Protein AF-A0A7C4FK66-F1 (afdb_monomer)

Mean predicted aligned error: 9.39 Å

Secondary structure (DSSP, 8-state):
-HHHHHHH--S-----S-SSSHHHHHHHHHH--TT--EEEEES-HHHHHHHHHHHHHHHT--HHHHEEEEE-TT--HHHHHHHHHHHHHHHHHHHHH---S-----PPP-

Radius of gyration: 15.95 Å; Cα contacts (8 Å, |Δi|>4): 99; chains: 1; bounding box: 44×41×32 Å

Nearest PDB structures (foldseek):
  2iik-assembly1_B  TM=4.012E-01  e=3.181E+00  Homo sapiens
  6g63-assembly1_A  TM=4.138E-01  e=3.181E+00  Escherichia coli K-12
  2iik-assembly1_A  TM=4.012E-01  e=4.141E+00  Homo sapiens
  7ki0-assembly1_A  TM=3.359E-01  e=2.787E+00  Homo sapiens

Solvent-accessible surface area (backbone atoms only — not comparable to full-atom values): 6924 Å² total; per-residue (Å²): 114,69,65,54,42,73,74,64,76,43,95,77,88,86,89,70,96,55,64,87,45,74,69,22,44,53,52,41,58,76,67,64,56,76,94,52,78,45,79,44,77,42,59,56,47,71,56,50,50,67,66,44,40,61,42,25,54,76,74,70,33,58,50,86,84,25,49,48,66,35,70,42,70,94,54,54,74,67,60,41,48,51,55,52,50,52,53,53,50,50,53,52,46,60,60,65,75,49,92,72,78,72,84,75,80,78,76,75,82,132

Foldseek 3Di:
DVCCCPPLVDPDDDDDPDLQDPVVLVVLLVPDDAPAADEDADADPVSVCVRCVVSCVVNVHDPVVRYDYDHPPPHDPVVSVVVVSVVSVVVVCVVVVDPDPDDPPPDDDD

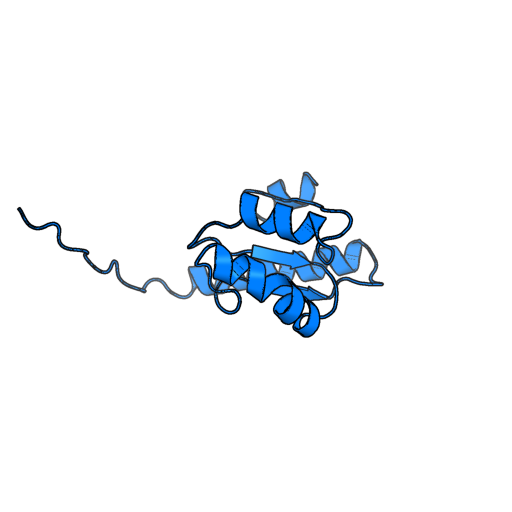pLDDT: mean 77.78, std 17.33, range [32.78, 91.56]

Structure (mmCIF, N/CA/C/O backbone):
data_AF-A0A7C4FK66-F1
#
_entry.id   AF-A0A7C4FK66-F1
#
loop_
_atom_site.group_PDB
_atom_site.id
_atom_site.type_symbol
_atom_site.label_atom_id
_atom_site.label_alt_id
_atom_site.label_comp_id
_atom_site.label_asym_id
_atom_site.label_entity_id
_atom_site.label_seq_id
_atom_site.pdbx_PDB_ins_code
_atom_site.Cartn_x
_atom_site.Cartn_y
_atom_site.Cartn_z
_atom_site.occupancy
_atom_site.B_iso_or_equiv
_atom_site.auth_seq_id
_atom_site.auth_comp_id
_atom_site.auth_asym_id
_atom_site.auth_atom_id
_atom_site.pdbx_PDB_model_num
ATOM 1 N N . MET A 1 1 ? 10.151 0.586 13.403 1.00 56.16 1 MET A N 1
ATOM 2 C CA . MET A 1 1 ? 9.021 -0.354 13.200 1.00 56.16 1 MET A CA 1
ATOM 3 C C . MET A 1 1 ? 8.076 -0.457 14.398 1.00 56.16 1 MET A C 1
ATOM 5 O O . MET A 1 1 ? 6.881 -0.286 14.200 1.00 56.16 1 MET A O 1
ATOM 9 N N . ASN A 1 2 ? 8.567 -0.706 15.624 1.00 54.28 2 ASN A N 1
ATOM 10 C CA . ASN A 1 2 ? 7.703 -0.916 16.806 1.00 54.28 2 ASN A CA 1
ATOM 11 C C . ASN A 1 2 ? 6.778 0.266 17.135 1.00 54.28 2 ASN A C 1
ATOM 13 O O . ASN A 1 2 ? 5.656 0.053 17.578 1.00 54.28 2 ASN A O 1
ATOM 17 N N . TYR A 1 3 ? 7.221 1.489 16.835 1.00 60.41 3 TYR A N 1
ATOM 18 C CA . TYR A 1 3 ? 6.426 2.711 16.962 1.00 60.41 3 TYR A CA 1
ATOM 19 C C . TYR A 1 3 ? 5.075 2.624 16.228 1.00 60.41 3 TYR A C 1
ATOM 21 O O . TYR A 1 3 ? 4.027 2.917 16.792 1.00 60.41 3 TYR A O 1
ATOM 29 N N . VAL A 1 4 ? 5.082 2.137 14.981 1.00 59.81 4 VAL A N 1
ATOM 30 C CA . VAL A 1 4 ? 3.877 2.098 14.140 1.00 59.81 4 VAL A CA 1
ATOM 31 C C . VAL A 1 4 ? 2.867 1.080 14.685 1.00 59.81 4 VAL A C 1
ATOM 33 O O . VAL A 1 4 ? 1.681 1.371 14.760 1.00 59.81 4 VAL A O 1
ATOM 36 N N . ARG A 1 5 ? 3.324 -0.091 15.147 1.00 57.06 5 ARG A N 1
ATOM 37 C CA . ARG A 1 5 ? 2.436 -1.119 15.722 1.00 57.06 5 ARG A CA 1
ATOM 38 C C . ARG A 1 5 ? 1.830 -0.683 17.058 1.00 57.06 5 ARG A C 1
ATOM 40 O O . ARG A 1 5 ? 0.621 -0.802 17.234 1.00 57.06 5 ARG A O 1
ATOM 47 N N . ASN A 1 6 ? 2.649 -0.145 17.962 1.00 58.22 6 ASN A N 1
ATOM 48 C CA . ASN A 1 6 ? 2.209 0.187 19.318 1.00 58.22 6 ASN A CA 1
ATOM 49 C C . ASN A 1 6 ? 1.291 1.414 19.365 1.00 58.22 6 ASN A C 1
ATOM 51 O O . ASN A 1 6 ? 0.340 1.423 20.139 1.00 58.22 6 ASN A O 1
ATOM 55 N N . GLU A 1 7 ? 1.536 2.429 18.534 1.00 60.59 7 GLU A N 1
ATOM 56 C CA . GLU A 1 7 ? 0.797 3.696 18.628 1.00 60.59 7 GLU A CA 1
ATOM 57 C C . GLU A 1 7 ? -0.354 3.801 17.625 1.00 60.59 7 GLU A C 1
ATOM 59 O O . GLU A 1 7 ? -1.357 4.464 17.894 1.00 60.59 7 GLU A O 1
ATOM 64 N N . LEU A 1 8 ? -0.269 3.107 16.483 1.00 64.12 8 LEU A N 1
ATOM 65 C CA . LEU A 1 8 ? -1.274 3.228 15.424 1.00 64.12 8 LEU A CA 1
ATOM 66 C C . LEU A 1 8 ? -2.267 2.077 15.371 1.00 64.12 8 LEU A C 1
ATOM 68 O O . LEU A 1 8 ? -3.247 2.169 14.632 1.00 64.12 8 LEU A O 1
ATOM 72 N N . GLY A 1 9 ? -2.127 1.064 16.230 1.00 64.06 9 GLY A N 1
ATOM 73 C CA . GLY A 1 9 ? -3.087 -0.039 16.333 1.00 64.06 9 GLY A CA 1
ATOM 74 C C . GLY A 1 9 ? -3.252 -0.789 15.012 1.00 64.06 9 GLY A C 1
ATOM 75 O O . GLY A 1 9 ? -4.373 -1.115 14.627 1.00 64.06 9 GLY A O 1
ATOM 76 N N . ILE A 1 10 ? -2.141 -0.977 14.302 1.00 74.31 10 ILE A N 1
ATOM 77 C CA . ILE A 1 10 ? -2.054 -1.778 13.084 1.00 74.31 10 ILE A CA 1
ATOM 78 C C . ILE A 1 10 ? -1.492 -3.158 13.428 1.00 74.31 10 ILE A C 1
ATOM 80 O O . ILE A 1 10 ? -0.584 -3.283 14.252 1.00 74.31 10 ILE A O 1
ATOM 84 N N . GLU A 1 11 ? -2.021 -4.200 12.796 1.00 75.38 11 GLU A N 1
ATOM 85 C CA . GLU A 1 11 ? -1.607 -5.578 13.083 1.00 75.38 11 GLU A CA 1
ATOM 86 C C . GLU A 1 11 ? -0.208 -5.870 12.522 1.00 75.38 11 GLU A C 1
ATOM 88 O O . GLU A 1 11 ? 0.645 -6.438 13.212 1.00 75.38 11 GLU A O 1
ATOM 93 N N . TYR A 1 12 ? 0.058 -5.388 11.305 1.00 79.19 12 TYR A N 1
ATOM 94 C CA . TYR A 1 12 ? 1.297 -5.632 10.576 1.00 79.19 12 TYR A CA 1
ATOM 95 C C . TYR A 1 12 ? 1.844 -4.343 9.959 1.00 79.19 12 TYR A C 1
ATOM 97 O O . TYR A 1 12 ? 1.096 -3.519 9.439 1.00 79.19 12 TYR A O 1
ATOM 105 N N . ALA A 1 13 ? 3.168 -4.189 10.007 1.00 84.38 13 ALA A N 1
ATOM 106 C CA . ALA A 1 13 ? 3.910 -3.146 9.308 1.00 84.38 13 ALA A CA 1
ATOM 107 C C . ALA A 1 13 ? 5.074 -3.809 8.572 1.00 84.38 13 ALA A C 1
ATOM 109 O O . ALA A 1 13 ? 5.896 -4.473 9.208 1.00 84.38 13 ALA A O 1
ATOM 110 N N . ILE A 1 14 ? 5.137 -3.637 7.255 1.00 86.19 14 ILE A N 1
ATOM 111 C CA . ILE A 1 14 ? 6.152 -4.257 6.400 1.00 86.19 14 ILE A CA 1
ATOM 112 C C . ILE A 1 14 ? 6.850 -3.150 5.611 1.00 86.19 14 ILE A C 1
ATOM 114 O O . ILE A 1 14 ? 6.200 -2.218 5.144 1.00 86.19 14 ILE A O 1
ATOM 118 N N . VAL A 1 15 ? 8.172 -3.248 5.481 1.00 85.44 15 VAL A N 1
ATOM 119 C CA . VAL A 1 15 ? 8.969 -2.378 4.609 1.00 85.44 15 VAL A CA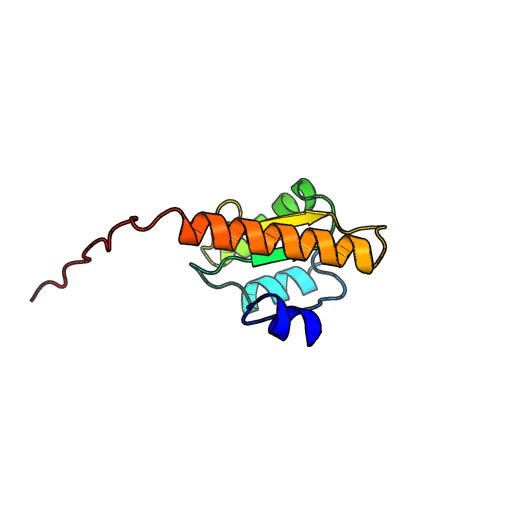 1
ATOM 120 C C . VAL A 1 15 ? 9.599 -3.267 3.553 1.00 85.44 15 VAL A C 1
ATOM 122 O O . VAL A 1 15 ? 10.321 -4.203 3.890 1.00 85.44 15 VAL A O 1
ATOM 125 N N . HIS A 1 16 ? 9.309 -2.968 2.291 1.00 85.19 16 HIS A N 1
ATOM 126 C CA . HIS A 1 16 ? 9.887 -3.645 1.139 1.00 85.19 16 HIS A CA 1
ATOM 127 C C . HIS A 1 16 ? 10.753 -2.645 0.362 1.00 85.19 16 HIS A C 1
ATOM 129 O O . HIS A 1 16 ? 10.288 -1.526 0.127 1.00 85.19 16 HIS A O 1
ATOM 135 N N . PRO A 1 17 ? 11.988 -3.000 -0.040 1.00 80.94 17 PRO A N 1
ATOM 136 C CA . PRO A 1 17 ? 12.908 -2.059 -0.680 1.00 80.94 17 PRO A CA 1
ATOM 137 C C . PRO A 1 17 ? 12.365 -1.515 -2.007 1.00 80.94 17 PRO A C 1
ATOM 139 O O . PRO A 1 17 ? 12.530 -0.331 -2.295 1.00 80.94 17 PRO A O 1
ATOM 142 N N . GLN A 1 18 ? 11.696 -2.352 -2.808 1.00 82.81 18 GLN A N 1
ATOM 143 C CA . GLN A 1 18 ? 11.109 -1.942 -4.087 1.00 82.81 18 GLN A CA 1
ATOM 144 C C . GLN A 1 18 ? 9.814 -2.706 -4.376 1.00 82.81 18 GLN A C 1
ATOM 146 O O . GLN A 1 18 ? 9.843 -3.885 -4.694 1.00 82.81 18 GLN A O 1
ATOM 151 N N . LEU A 1 19 ? 8.661 -2.044 -4.265 1.00 83.88 19 LEU A N 1
ATOM 152 C CA . LEU A 1 19 ? 7.356 -2.664 -4.559 1.00 83.88 19 LEU A CA 1
ATOM 153 C C . LEU A 1 19 ? 6.994 -2.651 -6.053 1.00 83.88 19 LEU A C 1
ATOM 155 O O . LEU A 1 19 ? 6.113 -3.387 -6.476 1.00 83.88 19 LEU A O 1
ATOM 159 N N . CYS A 1 20 ? 7.642 -1.798 -6.849 1.00 78.50 20 CYS A N 1
ATOM 160 C CA . CYS A 1 20 ? 7.260 -1.518 -8.239 1.00 78.50 20 CYS A CA 1
ATOM 161 C C . CYS A 1 20 ? 7.935 -2.425 -9.281 1.00 78.50 20 CYS A C 1
ATOM 163 O O . CYS A 1 20 ? 7.744 -2.210 -10.474 1.00 78.50 20 CYS A O 1
ATOM 165 N N . VAL A 1 21 ? 8.774 -3.361 -8.846 1.00 80.06 21 VAL A N 1
ATOM 166 C CA . VAL A 1 21 ? 9.510 -4.295 -9.711 1.00 80.06 21 VAL A CA 1
ATOM 167 C C . VAL A 1 21 ? 8.907 -5.695 -9.598 1.00 80.06 21 VAL A C 1
ATOM 169 O O . VAL A 1 21 ? 8.073 -5.926 -8.723 1.00 80.06 21 VAL A O 1
ATOM 172 N N . ASP A 1 22 ? 9.327 -6.629 -10.453 1.00 78.38 22 ASP A N 1
ATOM 173 C CA . ASP A 1 22 ? 8.757 -7.987 -10.516 1.00 78.38 22 ASP A CA 1
ATOM 174 C C . ASP A 1 22 ? 8.742 -8.702 -9.154 1.00 78.38 22 ASP A C 1
ATOM 176 O O . ASP A 1 22 ? 7.762 -9.362 -8.803 1.00 78.38 22 ASP A O 1
ATOM 180 N N . ASP A 1 23 ? 9.788 -8.494 -8.352 1.00 78.69 23 ASP A N 1
ATOM 181 C CA . ASP A 1 23 ? 9.901 -8.993 -6.977 1.00 78.69 23 ASP A CA 1
ATOM 182 C C . ASP A 1 23 ? 8.791 -8.447 -6.056 1.00 78.69 23 ASP A C 1
ATOM 184 O O . ASP A 1 23 ? 8.141 -9.192 -5.324 1.00 78.69 23 ASP A O 1
ATOM 188 N N . GLY A 1 24 ? 8.464 -7.158 -6.186 1.00 81.00 24 GLY A N 1
ATOM 189 C CA . GLY A 1 24 ? 7.335 -6.542 -5.491 1.00 81.00 24 GLY A CA 1
ATOM 190 C C . GLY A 1 24 ? 5.982 -7.113 -5.927 1.00 81.00 24 GLY A C 1
ATOM 191 O O . GLY A 1 24 ? 5.075 -7.250 -5.108 1.00 81.00 24 GLY A O 1
ATOM 192 N N . GLY A 1 25 ? 5.851 -7.511 -7.195 1.00 83.12 25 GLY A N 1
ATOM 193 C CA . GLY A 1 25 ? 4.667 -8.211 -7.699 1.00 83.12 25 GLY A CA 1
ATOM 194 C C . GLY A 1 25 ? 4.470 -9.588 -7.055 1.00 83.12 25 GLY A C 1
ATOM 195 O O . GLY A 1 25 ? 3.342 -9.943 -6.709 1.00 83.12 25 GLY A O 1
ATOM 196 N N . SER A 1 26 ? 5.554 -10.344 -6.855 1.00 86.19 26 SER A N 1
ATOM 197 C CA . SER A 1 26 ? 5.529 -11.613 -6.108 1.00 86.19 26 SER A CA 1
ATOM 198 C C . SER A 1 26 ? 5.165 -11.396 -4.646 1.00 86.19 26 SER A C 1
ATOM 200 O O . SER A 1 26 ? 4.262 -12.057 -4.142 1.00 86.19 26 SER A O 1
ATOM 202 N N . PHE A 1 27 ? 5.775 -10.397 -4.008 1.00 89.25 27 PHE A N 1
ATOM 203 C CA . PHE A 1 27 ? 5.443 -10.019 -2.639 1.00 89.25 27 PHE A CA 1
ATOM 204 C C . PHE A 1 27 ? 3.949 -9.702 -2.466 1.00 89.25 27 PHE A C 1
ATOM 206 O O . PHE A 1 27 ? 3.327 -10.148 -1.501 1.00 89.25 27 PHE A O 1
ATOM 213 N N . TRP A 1 28 ? 3.344 -8.973 -3.411 1.00 89.25 28 TRP A N 1
ATOM 214 C CA . TRP A 1 28 ? 1.907 -8.709 -3.377 1.00 89.25 28 TRP A CA 1
ATOM 215 C C . TRP A 1 28 ? 1.081 -9.990 -3.466 1.00 89.25 28 TRP A C 1
ATOM 217 O O . TRP A 1 28 ? 0.165 -10.158 -2.669 1.00 89.25 28 TRP A O 1
ATOM 227 N N . ARG A 1 29 ? 1.405 -10.918 -4.370 1.00 87.75 29 ARG A N 1
ATOM 228 C CA . ARG A 1 29 ? 0.653 -12.180 -4.482 1.00 87.75 29 ARG A CA 1
ATOM 229 C C . ARG A 1 29 ? 0.661 -12.996 -3.191 1.00 87.75 29 ARG A C 1
ATOM 231 O O . ARG A 1 29 ? -0.366 -13.568 -2.842 1.00 87.75 29 ARG A O 1
ATOM 238 N N . ASP A 1 30 ? 1.776 -12.997 -2.468 1.00 89.00 30 ASP A N 1
ATOM 239 C CA . ASP A 1 30 ? 1.900 -13.748 -1.215 1.00 89.00 30 ASP A CA 1
ATOM 240 C C . ASP A 1 30 ? 1.213 -13.043 -0.030 1.00 89.00 30 ASP A C 1
ATOM 242 O O . ASP A 1 30 ? 0.729 -13.690 0.903 1.00 89.00 30 ASP A O 1
ATOM 246 N N . LEU A 1 31 ? 1.168 -11.706 -0.046 1.00 90.25 31 LEU A N 1
ATOM 247 C CA . LEU A 1 31 ? 0.619 -10.900 1.047 1.00 90.25 31 LEU A CA 1
ATOM 248 C C . LEU A 1 31 ? -0.889 -10.633 0.922 1.00 90.25 31 LEU A C 1
ATOM 250 O O . LEU A 1 31 ? -1.571 -10.467 1.942 1.00 90.25 31 LEU A O 1
ATOM 254 N N . LEU A 1 32 ? -1.399 -10.497 -0.304 1.00 91.50 32 LEU A N 1
ATOM 255 C CA . LEU A 1 32 ? -2.747 -9.999 -0.554 1.00 91.50 32 LEU A CA 1
ATOM 256 C C . LEU A 1 32 ? -3.817 -10.969 -0.057 1.00 91.50 32 LEU A C 1
ATOM 258 O O . LEU A 1 32 ? -3.787 -12.168 -0.316 1.00 91.50 32 LEU A O 1
ATOM 262 N N . LYS A 1 33 ? -4.795 -10.416 0.658 1.00 88.75 33 LYS A N 1
ATOM 263 C CA . LYS A 1 33 ? -5.947 -11.140 1.188 1.00 88.75 33 LYS A CA 1
ATOM 264 C C . LYS A 1 33 ? -7.212 -10.315 0.966 1.00 88.75 33 LYS A C 1
ATOM 266 O O . LYS A 1 33 ? -7.213 -9.130 1.308 1.00 88.75 33 LYS A O 1
ATOM 271 N N . PRO A 1 34 ? -8.296 -10.921 0.458 1.00 88.50 34 PRO A N 1
ATOM 272 C CA . PRO A 1 34 ? -9.572 -10.233 0.327 1.00 88.50 34 PRO A CA 1
ATOM 273 C C . PRO A 1 34 ? -10.105 -9.750 1.681 1.00 88.50 34 PRO A C 1
ATOM 275 O O . PRO A 1 34 ? -10.053 -10.468 2.679 1.00 88.50 34 PRO A O 1
ATOM 278 N N . GLY A 1 35 ? -10.658 -8.538 1.706 1.00 84.31 35 GLY A N 1
ATOM 279 C CA . GLY A 1 35 ? -11.268 -7.935 2.894 1.00 84.31 35 GLY A CA 1
ATOM 280 C C . GLY A 1 35 ? -10.282 -7.245 3.841 1.00 84.31 35 GLY A C 1
ATOM 281 O O . GLY A 1 35 ? -10.697 -6.798 4.912 1.00 84.31 35 GLY A O 1
ATOM 282 N N . VAL A 1 36 ? -9.005 -7.136 3.466 1.00 88.06 36 VAL A N 1
ATOM 283 C CA . VAL A 1 36 ? -7.974 -6.436 4.243 1.00 88.06 36 VAL A CA 1
ATOM 284 C C . VAL A 1 36 ? -7.707 -5.068 3.624 1.00 88.06 36 VAL A C 1
ATOM 286 O O . VAL A 1 36 ? -7.545 -4.945 2.415 1.00 88.06 36 VAL A O 1
ATOM 289 N N . THR A 1 37 ? -7.641 -4.027 4.455 1.00 89.19 37 THR A N 1
ATOM 290 C CA . THR A 1 37 ? -7.264 -2.676 4.016 1.00 89.19 37 THR A CA 1
ATOM 291 C C . THR A 1 37 ? -5.755 -2.474 4.144 1.00 89.19 37 THR A C 1
ATOM 293 O O . THR A 1 37 ? -5.188 -2.667 5.220 1.00 89.19 37 THR A O 1
ATOM 296 N N . TYR A 1 38 ? -5.117 -2.027 3.067 1.00 90.62 38 TYR A N 1
ATOM 297 C CA . TYR A 1 38 ? -3.686 -1.764 2.971 1.00 90.62 38 TYR A CA 1
ATOM 298 C C . TYR A 1 38 ? -3.424 -0.259 2.880 1.00 90.62 38 TYR A C 1
ATOM 300 O O . TYR A 1 38 ? -3.970 0.432 2.023 1.00 90.62 38 TYR A O 1
ATOM 308 N N . VAL A 1 39 ? -2.546 0.257 3.741 1.00 90.75 39 VAL A N 1
AT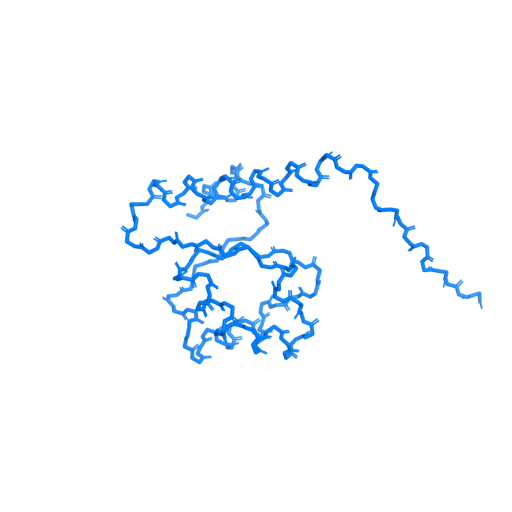OM 309 C CA . VAL A 1 39 ? -2.024 1.628 3.637 1.00 90.75 39 VAL A CA 1
ATOM 310 C C . VAL A 1 39 ? -0.620 1.545 3.054 1.00 90.75 39 VAL A C 1
ATOM 312 O O . VAL A 1 39 ? 0.266 0.954 3.670 1.00 90.75 39 VAL A O 1
ATOM 315 N N . ILE A 1 40 ? -0.415 2.114 1.867 1.00 91.50 40 ILE A N 1
ATOM 316 C CA . ILE A 1 40 ? 0.836 1.983 1.115 1.00 91.50 40 ILE A CA 1
ATOM 317 C C . ILE A 1 40 ? 1.509 3.345 1.012 1.00 91.50 40 ILE A C 1
ATOM 319 O O . ILE A 1 40 ? 1.034 4.239 0.318 1.00 91.50 40 ILE A O 1
ATOM 323 N N . GLY A 1 41 ? 2.645 3.493 1.689 1.00 90.75 41 GLY A N 1
ATOM 324 C CA . GLY A 1 41 ? 3.517 4.654 1.557 1.00 90.75 41 GLY A CA 1
ATOM 325 C C . GLY A 1 41 ? 4.608 4.409 0.523 1.00 90.75 41 GLY A C 1
ATOM 326 O O . GLY A 1 41 ? 5.589 3.740 0.834 1.00 90.75 41 GLY A O 1
ATOM 327 N N . ALA A 1 42 ? 4.445 4.923 -0.695 1.00 87.88 42 ALA A N 1
ATOM 328 C CA . ALA A 1 42 ? 5.398 4.711 -1.785 1.00 87.88 42 ALA A CA 1
ATOM 329 C C . ALA A 1 42 ? 5.502 5.958 -2.686 1.00 87.88 42 ALA A C 1
ATOM 331 O O . ALA A 1 42 ? 5.672 7.069 -2.185 1.00 87.88 42 ALA A O 1
ATOM 332 N N . CYS A 1 43 ? 5.464 5.766 -4.010 1.00 87.25 43 CYS A N 1
ATOM 333 C CA . CYS A 1 43 ? 5.509 6.827 -5.016 1.00 87.25 43 CYS A CA 1
ATOM 334 C C . CYS A 1 43 ? 4.112 7.421 -5.291 1.00 87.25 43 CYS A C 1
ATOM 336 O O . CYS A 1 43 ? 3.191 7.250 -4.498 1.00 87.25 43 CYS A O 1
ATOM 338 N N . ASP A 1 44 ? 3.938 8.101 -6.425 1.00 87.88 44 ASP A N 1
ATOM 339 C CA . ASP A 1 44 ? 2.664 8.700 -6.831 1.00 87.88 44 ASP A CA 1
ATOM 340 C C . ASP A 1 44 ? 1.491 7.684 -6.794 1.00 87.88 44 ASP A C 1
ATOM 342 O O . ASP A 1 44 ? 1.612 6.594 -7.367 1.00 87.88 44 ASP A O 1
ATOM 346 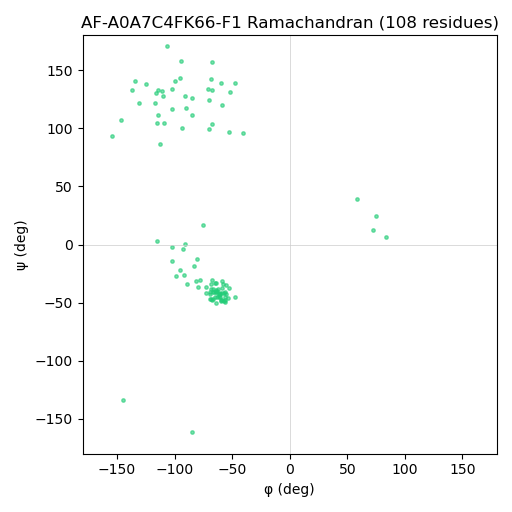N N . PRO A 1 45 ? 0.337 8.015 -6.178 1.00 88.75 45 PRO A N 1
ATOM 347 C CA . PRO A 1 45 ? -0.821 7.123 -6.078 1.00 88.75 45 PRO A CA 1
ATOM 348 C C . PRO A 1 45 ? -1.341 6.586 -7.418 1.00 88.75 45 PRO A C 1
ATOM 350 O O . PRO A 1 45 ? -1.768 5.435 -7.503 1.00 88.75 45 PRO A O 1
ATOM 353 N N . ARG A 1 46 ? -1.279 7.381 -8.494 1.00 88.50 46 ARG A N 1
ATOM 354 C CA . ARG A 1 46 ? -1.688 6.946 -9.840 1.00 88.50 46 ARG A CA 1
ATOM 355 C C . ARG A 1 46 ? -0.750 5.867 -10.367 1.00 88.50 46 ARG A C 1
ATOM 357 O O . ARG A 1 46 ? -1.200 4.912 -11.001 1.00 88.50 46 ARG A O 1
ATOM 364 N N . MET A 1 47 ? 0.544 6.005 -10.081 1.00 87.88 47 MET A N 1
ATOM 365 C CA . MET A 1 47 ? 1.547 5.001 -10.429 1.00 87.88 47 MET A CA 1
ATOM 366 C C . MET A 1 47 ? 1.376 3.738 -9.592 1.00 87.88 47 MET A C 1
ATOM 368 O O . MET A 1 47 ? 1.411 2.648 -10.155 1.00 87.88 47 MET A O 1
ATOM 372 N N . GLN A 1 48 ? 1.112 3.868 -8.289 1.00 86.88 48 GLN A N 1
ATOM 373 C CA . GLN A 1 48 ? 0.813 2.723 -7.424 1.00 86.88 48 GLN A CA 1
ATOM 374 C C . GLN A 1 48 ? -0.370 1.911 -7.967 1.00 86.88 48 GLN A C 1
ATOM 376 O O . GLN A 1 48 ? -0.241 0.706 -8.166 1.00 86.88 48 GLN A O 1
ATOM 381 N N . ARG A 1 49 ? -1.484 2.572 -8.314 1.00 89.25 49 ARG A N 1
ATOM 382 C CA . ARG A 1 49 ? -2.651 1.912 -8.918 1.00 89.25 49 ARG A CA 1
ATOM 383 C C . ARG A 1 49 ? -2.288 1.166 -10.197 1.00 89.25 49 ARG A C 1
ATOM 385 O O . ARG A 1 49 ? -2.635 -0.000 -10.357 1.00 89.25 49 ARG A O 1
ATOM 392 N N . LYS A 1 50 ? -1.562 1.816 -11.110 1.00 88.25 50 LYS A N 1
ATOM 393 C CA . LYS A 1 50 ? -1.162 1.196 -12.380 1.00 88.25 50 LYS A CA 1
ATOM 394 C C . LYS A 1 50 ? -0.273 -0.032 -12.170 1.00 88.25 50 LYS A C 1
ATOM 396 O O . LYS A 1 50 ? -0.469 -1.028 -12.852 1.00 88.25 50 LYS A O 1
ATOM 401 N N . MET A 1 51 ? 0.685 0.037 -11.249 1.00 85.81 51 MET A N 1
ATOM 402 C CA . MET A 1 51 ? 1.660 -1.037 -11.049 1.00 85.81 51 MET A CA 1
ATOM 403 C C . MET A 1 51 ? 1.095 -2.201 -10.229 1.00 85.81 51 MET A C 1
ATOM 405 O O . MET A 1 51 ? 1.420 -3.349 -10.508 1.00 85.81 51 MET A O 1
ATOM 409 N N . PHE A 1 52 ? 0.248 -1.924 -9.235 1.00 88.94 52 PHE A N 1
ATOM 410 C CA . PHE A 1 52 ? -0.237 -2.943 -8.300 1.00 88.94 52 PHE A CA 1
ATOM 411 C C . PHE A 1 52 ? -1.586 -3.545 -8.701 1.00 88.94 52 PHE A C 1
ATOM 413 O O . PHE A 1 52 ? -1.875 -4.664 -8.292 1.00 88.94 52 PHE A O 1
ATOM 420 N N . SER A 1 53 ? -2.393 -2.854 -9.519 1.00 86.88 53 SER A N 1
ATOM 421 C CA . SER A 1 53 ? -3.714 -3.339 -9.971 1.00 86.88 53 SER A CA 1
ATOM 422 C C . SER A 1 53 ? -3.681 -4.779 -10.472 1.00 86.88 53 SER A C 1
ATOM 424 O O . SER A 1 53 ? -4.493 -5.585 -10.034 1.00 86.88 53 SER A O 1
ATOM 426 N N . LYS A 1 54 ? -2.686 -5.134 -11.290 1.00 88.50 54 LYS A N 1
ATOM 427 C CA . LYS A 1 54 ? -2.541 -6.494 -11.818 1.00 88.50 54 LYS A CA 1
ATOM 428 C C . LYS A 1 54 ? -2.399 -7.547 -10.711 1.00 88.50 54 LYS A C 1
ATOM 430 O O . LYS A 1 54 ? -3.103 -8.548 -10.735 1.00 88.50 54 LYS A O 1
ATOM 435 N N . SER A 1 55 ? -1.537 -7.314 -9.719 1.00 89.81 55 SER A N 1
ATOM 436 C CA . SER A 1 55 ? -1.370 -8.236 -8.585 1.00 89.81 55 SER A CA 1
ATOM 437 C C . SER A 1 55 ? -2.640 -8.349 -7.737 1.00 89.81 55 SER A C 1
ATOM 439 O O . SER A 1 55 ? -2.925 -9.414 -7.199 1.00 89.81 55 SER A O 1
ATOM 441 N N . PHE A 1 56 ? -3.409 -7.265 -7.617 1.00 90.69 56 PHE A N 1
ATOM 442 C CA . PHE A 1 56 ? -4.691 -7.271 -6.910 1.00 90.69 56 PHE A CA 1
ATOM 443 C C . PHE A 1 56 ? -5.745 -8.082 -7.666 1.00 90.69 56 PHE A C 1
ATOM 445 O O . PHE A 1 56 ? -6.377 -8.951 -7.068 1.00 90.69 56 PHE A O 1
ATOM 452 N N . GLU A 1 57 ? -5.877 -7.868 -8.974 1.00 90.25 57 GLU A N 1
ATOM 453 C CA . GLU A 1 57 ? -6.799 -8.613 -9.836 1.00 90.25 57 GLU A CA 1
ATOM 454 C C . GLU A 1 57 ? -6.487 -10.117 -9.849 1.00 90.25 57 GLU A C 1
ATOM 456 O O . GLU A 1 57 ? -7.403 -10.926 -9.716 1.00 90.25 57 GLU A O 1
ATOM 461 N N . GLU A 1 58 ? -5.206 -10.499 -9.922 1.00 89.81 58 GLU A N 1
ATOM 462 C CA . GLU A 1 58 ? -4.756 -11.902 -9.889 1.00 89.81 58 GLU A CA 1
ATOM 463 C C . GLU A 1 58 ? -5.197 -12.644 -8.613 1.00 89.81 58 GLU A C 1
ATOM 465 O O . GLU A 1 58 ? -5.496 -13.836 -8.663 1.00 89.81 58 GLU A O 1
ATOM 470 N N . VAL A 1 59 ? -5.268 -11.944 -7.477 1.00 89.94 59 VAL A N 1
ATOM 471 C CA . VAL A 1 59 ? -5.670 -12.507 -6.173 1.00 89.94 59 VAL A CA 1
ATOM 472 C C . VAL A 1 59 ? -7.180 -12.338 -5.913 1.00 89.94 59 VAL A C 1
ATOM 474 O O . VAL A 1 59 ? -7.709 -12.835 -4.919 1.00 89.94 59 VAL A O 1
ATOM 477 N N . GLY A 1 60 ? -7.912 -11.663 -6.807 1.00 89.06 60 GLY A N 1
ATOM 478 C CA . GLY A 1 60 ? -9.335 -11.351 -6.626 1.00 89.06 60 GLY A CA 1
ATOM 479 C C . GLY A 1 60 ? -9.593 -10.231 -5.611 1.00 89.06 60 GLY A C 1
ATOM 480 O O . GLY A 1 60 ? -10.660 -10.163 -5.001 1.00 89.06 60 GLY A O 1
ATOM 481 N N . CYS A 1 61 ? -8.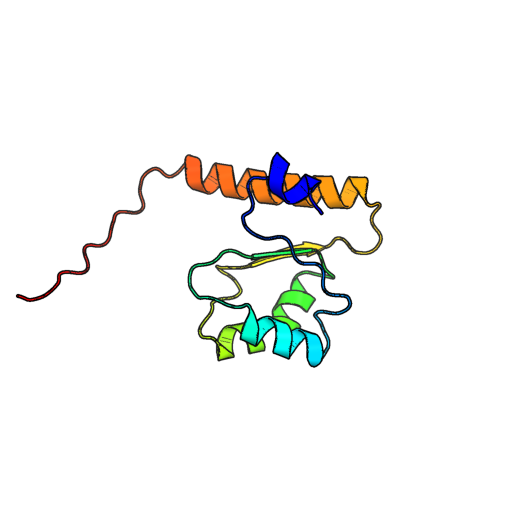609 -9.360 -5.407 1.00 90.38 61 CYS A N 1
ATOM 482 C CA . CYS A 1 61 ? -8.678 -8.192 -4.545 1.00 90.38 61 CYS A CA 1
ATOM 483 C C . CYS A 1 61 ? -9.047 -6.936 -5.348 1.00 90.38 61 CYS A C 1
ATOM 485 O O . CYS A 1 61 ? -8.579 -6.721 -6.460 1.00 90.38 61 CYS A O 1
ATOM 487 N N . ASP A 1 62 ? -9.836 -6.054 -4.742 1.00 89.56 62 ASP A N 1
ATOM 488 C CA . ASP A 1 62 ? -10.140 -4.730 -5.285 1.00 89.56 62 ASP A CA 1
ATOM 489 C C . ASP A 1 62 ? -9.115 -3.708 -4.779 1.00 89.56 62 ASP A C 1
ATOM 491 O O . ASP A 1 62 ? -9.006 -3.500 -3.568 1.00 89.56 62 ASP A O 1
ATOM 495 N N . PHE A 1 63 ? -8.351 -3.097 -5.687 1.00 88.75 63 PHE A N 1
ATOM 496 C CA . PHE A 1 63 ? -7.363 -2.077 -5.334 1.00 88.75 63 PHE A CA 1
ATOM 497 C C . PHE A 1 63 ? -8.023 -0.793 -4.818 1.00 88.75 63 PHE A C 1
ATOM 499 O O . PHE A 1 63 ? -7.625 -0.272 -3.781 1.00 88.75 63 PHE A O 1
ATOM 506 N N . ASP A 1 64 ? -9.039 -0.291 -5.517 1.00 87.38 64 ASP A N 1
ATOM 507 C CA . ASP A 1 64 ? -9.638 1.018 -5.250 1.00 87.38 64 ASP A CA 1
ATOM 508 C C . ASP A 1 64 ? -10.373 1.044 -3.897 1.00 87.38 64 ASP A C 1
ATOM 510 O O . ASP A 1 64 ? -10.405 2.072 -3.223 1.00 87.38 64 ASP A O 1
ATOM 514 N N . ASN A 1 65 ? -10.917 -0.097 -3.467 1.00 88.06 65 ASN A N 1
ATOM 515 C CA . ASN A 1 65 ? -11.607 -0.226 -2.183 1.00 88.06 65 ASN A CA 1
ATOM 516 C C . ASN A 1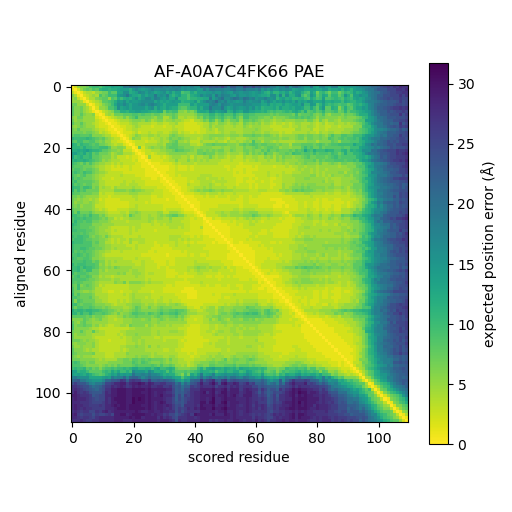 65 ? -10.702 -0.668 -1.023 1.00 88.06 65 ASN A C 1
ATOM 518 O O . ASN A 1 65 ? -11.023 -0.396 0.136 1.00 88.06 65 ASN A O 1
ATOM 522 N N . GLN A 1 66 ? -9.604 -1.381 -1.296 1.00 89.44 66 GLN A N 1
ATOM 523 C CA . GLN A 1 66 ? -8.738 -1.921 -0.240 1.00 89.44 66 GLN A CA 1
ATOM 524 C C . GLN A 1 66 ? -7.459 -1.120 -0.025 1.00 89.44 66 GLN A C 1
ATOM 526 O O . GLN A 1 66 ? -6.815 -1.321 1.002 1.00 89.44 66 GLN A O 1
ATOM 531 N N . VAL A 1 67 ? -7.074 -0.226 -0.93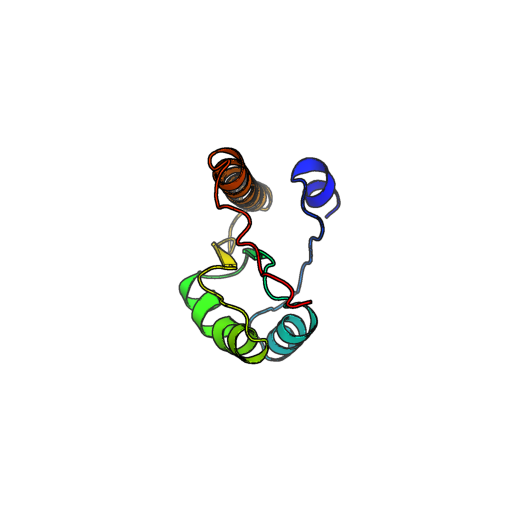6 1.00 91.00 67 VAL A N 1
ATOM 532 C CA . VAL A 1 67 ? -5.795 0.485 -0.854 1.00 91.00 67 VAL A CA 1
ATOM 533 C C . VAL A 1 67 ? -5.975 1.964 -0.564 1.00 91.00 67 VAL A C 1
ATOM 535 O O . VAL A 1 67 ? -6.697 2.682 -1.248 1.00 91.00 67 VAL A O 1
ATOM 538 N N . ILE A 1 68 ? -5.209 2.444 0.413 1.00 91.56 68 ILE A N 1
ATOM 539 C CA . ILE A 1 68 ? -4.958 3.866 0.628 1.00 91.56 68 ILE A CA 1
ATOM 540 C C . ILE A 1 68 ? -3.511 4.151 0.262 1.00 91.56 68 ILE A C 1
ATOM 542 O O . ILE A 1 68 ? -2.578 3.821 0.998 1.00 91.56 68 ILE A O 1
ATOM 546 N N . SER A 1 69 ? -3.339 4.770 -0.899 1.00 91.50 69 SER A N 1
ATOM 547 C CA . SER A 1 69 ? -2.038 5.168 -1.420 1.00 91.50 69 SER A CA 1
ATOM 548 C C . SER A 1 69 ? -1.609 6.518 -0.859 1.00 91.50 69 SER A C 1
ATOM 550 O O . SER A 1 69 ? -2.310 7.521 -0.992 1.00 91.50 69 SER A O 1
ATOM 552 N N . LEU A 1 70 ? -0.416 6.550 -0.274 1.00 91.44 70 LEU A N 1
ATOM 553 C CA . LEU A 1 70 ? 0.244 7.744 0.233 1.00 91.44 70 LEU A CA 1
ATOM 554 C C . LEU A 1 70 ? 1.536 7.979 -0.555 1.00 91.44 70 LEU A C 1
ATOM 556 O O . LEU A 1 70 ? 2.357 7.069 -0.694 1.00 91.44 70 LEU A O 1
ATOM 560 N N . ASP A 1 71 ? 1.725 9.208 -1.036 1.00 90.38 71 ASP A N 1
ATOM 561 C CA . ASP A 1 71 ? 3.018 9.654 -1.561 1.00 90.38 71 ASP A CA 1
ATOM 562 C C . ASP A 1 71 ? 3.890 10.151 -0.406 1.00 90.38 71 ASP A C 1
ATOM 564 O O . ASP A 1 71 ? 3.581 11.171 0.234 1.00 90.38 71 ASP A O 1
ATOM 568 N N . LEU A 1 72 ? 4.950 9.390 -0.133 1.00 89.00 72 LEU A N 1
ATOM 569 C CA . LEU A 1 72 ? 5.928 9.664 0.920 1.00 89.00 72 LEU A CA 1
ATOM 570 C C . LEU A 1 72 ? 7.327 9.950 0.354 1.00 89.00 72 LEU A C 1
ATOM 572 O O . LEU A 1 72 ? 8.282 10.114 1.115 1.00 89.00 72 LEU A O 1
ATOM 576 N N . ARG A 1 73 ? 7.490 9.990 -0.974 1.00 84.75 73 ARG A N 1
ATOM 577 C CA . ARG A 1 73 ? 8.810 10.120 -1.593 1.00 84.75 73 ARG A CA 1
ATOM 578 C C . ARG A 1 73 ? 9.383 11.520 -1.368 1.00 84.75 73 ARG A C 1
ATOM 580 O O . ARG A 1 73 ? 8.711 12.520 -1.591 1.00 84.75 73 ARG A O 1
ATOM 587 N N . GLY A 1 74 ? 10.656 11.585 -0.975 1.00 83.25 74 GLY A N 1
ATOM 588 C CA . GLY A 1 74 ? 11.371 12.854 -0.791 1.00 83.25 74 GLY A CA 1
ATOM 589 C C . GLY A 1 74 ? 10.938 13.656 0.441 1.00 83.25 74 GLY A C 1
ATOM 590 O O . GLY A 1 74 ? 11.295 14.824 0.551 1.00 83.25 74 GLY A O 1
ATOM 591 N N . MET A 1 75 ? 10.176 13.050 1.356 1.00 86.19 75 MET A N 1
ATOM 592 C CA . MET A 1 75 ? 9.789 13.665 2.626 1.00 86.19 75 MET A CA 1
ATOM 593 C C . MET A 1 75 ? 10.755 13.268 3.746 1.00 86.19 75 MET A C 1
ATOM 595 O O . MET A 1 75 ? 11.411 12.228 3.665 1.00 86.19 75 MET A O 1
ATOM 599 N N . SER A 1 76 ? 10.814 14.069 4.814 1.00 90.62 76 SER A N 1
ATOM 600 C CA . SER A 1 76 ? 11.495 13.649 6.041 1.00 90.62 76 SER A CA 1
ATOM 601 C C . SER A 1 76 ? 10.741 12.496 6.710 1.00 90.62 76 SER A C 1
ATOM 603 O O . SER A 1 76 ? 9.533 12.326 6.513 1.00 90.62 76 SER A O 1
ATOM 605 N N . THR A 1 77 ? 11.444 11.717 7.529 1.00 86.50 77 THR A N 1
ATOM 606 C CA . THR A 1 77 ? 10.865 10.591 8.273 1.00 86.50 77 THR A CA 1
ATOM 607 C C . THR A 1 77 ? 9.694 11.035 9.148 1.00 86.50 77 THR A C 1
ATOM 609 O O . THR A 1 77 ? 8.671 10.357 9.205 1.00 86.50 77 THR A O 1
ATOM 612 N N . GLU A 1 78 ? 9.816 12.190 9.799 1.00 88.06 78 GLU A N 1
ATOM 613 C CA . GLU A 1 78 ? 8.808 12.758 10.698 1.00 88.06 78 GLU A CA 1
ATOM 614 C C . GLU A 1 78 ? 7.534 13.098 9.922 1.00 88.06 78 GLU A C 1
ATOM 616 O O . GLU A 1 78 ? 6.453 12.618 10.260 1.00 88.06 78 GLU A O 1
ATOM 621 N N . THR A 1 79 ? 7.684 13.825 8.812 1.00 87.31 79 THR A N 1
ATOM 622 C CA . THR A 1 79 ? 6.567 14.220 7.941 1.00 87.31 79 THR A CA 1
ATOM 623 C C . THR A 1 79 ? 5.877 12.998 7.327 1.00 87.31 79 THR A C 1
ATOM 625 O O . THR A 1 79 ? 4.651 12.935 7.217 1.00 87.31 79 THR A O 1
ATOM 628 N N . ALA A 1 80 ? 6.662 11.994 6.926 1.00 86.94 80 ALA A N 1
ATOM 629 C CA . ALA A 1 80 ? 6.128 10.748 6.395 1.00 86.94 80 ALA A CA 1
ATOM 630 C C . ALA A 1 80 ? 5.324 9.988 7.459 1.00 86.94 80 ALA A C 1
ATOM 632 O O . ALA A 1 80 ? 4.243 9.470 7.167 1.00 86.94 80 ALA A O 1
ATOM 633 N N . MET A 1 81 ? 5.817 9.959 8.700 1.00 86.00 81 MET A N 1
ATOM 634 C CA . MET A 1 81 ? 5.096 9.353 9.814 1.00 86.00 81 MET A CA 1
ATOM 635 C C . MET A 1 81 ? 3.783 10.081 10.092 1.00 86.00 81 MET A C 1
ATOM 637 O O . MET A 1 81 ? 2.767 9.409 10.218 1.00 86.00 81 MET A O 1
ATOM 641 N N . GLU A 1 82 ? 3.761 11.412 10.131 1.00 88.88 82 GLU A N 1
ATOM 642 C CA . GLU A 1 82 ? 2.531 12.194 10.334 1.00 88.88 82 GLU A CA 1
ATOM 643 C C . GLU A 1 82 ? 1.454 11.870 9.293 1.00 88.88 82 GLU A C 1
ATOM 645 O O . GLU A 1 82 ? 0.332 11.521 9.658 1.00 88.88 82 GLU A O 1
ATOM 650 N N . LYS A 1 83 ? 1.811 11.840 8.003 1.00 89.00 83 LYS A N 1
ATOM 651 C CA . LYS A 1 83 ? 0.876 11.447 6.935 1.00 89.00 83 LYS A CA 1
ATOM 652 C C . LYS A 1 83 ? 0.282 10.054 7.139 1.00 89.00 83 LYS A C 1
ATOM 654 O O . LYS A 1 83 ? -0.909 9.843 6.905 1.00 89.00 83 LYS A O 1
ATOM 659 N N . VAL A 1 84 ? 1.109 9.094 7.553 1.00 88.56 84 VAL A N 1
ATOM 660 C CA . VAL A 1 84 ? 0.655 7.726 7.838 1.00 88.56 84 VAL A CA 1
ATOM 661 C C . VAL A 1 84 ? -0.286 7.714 9.045 1.00 88.56 84 VAL A C 1
ATOM 663 O O . VAL A 1 84 ? -1.317 7.038 9.004 1.00 88.56 84 VAL A O 1
ATOM 666 N N . ARG A 1 85 ? 0.017 8.489 10.097 1.00 87.56 85 ARG A N 1
ATOM 667 C CA . ARG A 1 85 ? -0.854 8.624 11.276 1.00 87.56 85 ARG A CA 1
ATOM 668 C C . ARG A 1 85 ? -2.221 9.176 10.898 1.00 87.56 85 ARG A C 1
ATOM 670 O O . ARG A 1 85 ? -3.232 8.574 11.257 1.00 87.56 85 ARG A O 1
ATOM 677 N N . ASP A 1 86 ? -2.245 10.250 10.119 1.00 88.75 86 ASP A N 1
ATOM 678 C CA . ASP A 1 86 ? -3.475 10.898 9.669 1.00 88.75 86 ASP A CA 1
ATOM 679 C C . ASP A 1 86 ? -4.342 9.957 8.833 1.00 88.75 86 ASP A C 1
ATOM 681 O O . ASP A 1 86 ? -5.557 9.878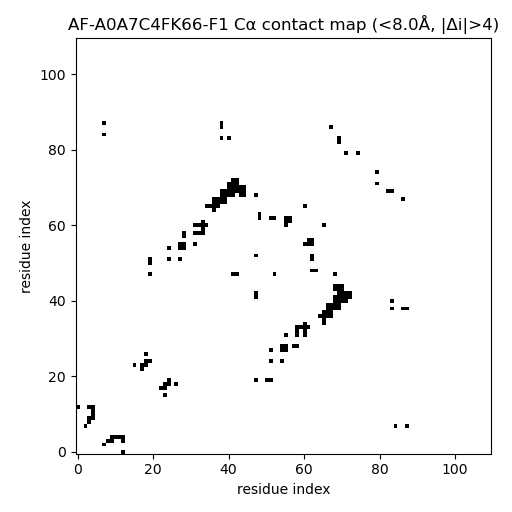 9.034 1.00 88.75 86 ASP A O 1
ATOM 685 N N . ALA A 1 87 ? -3.730 9.203 7.915 1.00 88.88 87 ALA A N 1
ATOM 686 C CA . ALA A 1 87 ? -4.437 8.221 7.099 1.00 88.88 87 ALA A CA 1
ATOM 687 C C . ALA A 1 87 ? -5.091 7.131 7.964 1.00 88.88 87 ALA A C 1
ATOM 689 O O . ALA A 1 87 ? -6.271 6.816 7.799 1.00 88.88 87 ALA A O 1
ATOM 690 N N . ILE A 1 88 ? -4.355 6.599 8.943 1.00 87.19 88 ILE A N 1
ATOM 691 C CA . ILE A 1 88 ? -4.866 5.568 9.854 1.00 87.19 88 ILE A CA 1
ATOM 692 C C . ILE A 1 88 ? -5.950 6.130 10.781 1.00 87.19 88 ILE A C 1
ATOM 694 O O . ILE A 1 88 ? -6.939 5.452 11.071 1.00 87.19 88 ILE A O 1
ATOM 698 N N . GLN A 1 89 ? -5.809 7.368 11.252 1.00 86.69 89 GLN A N 1
ATOM 699 C CA . GLN A 1 89 ? -6.811 8.005 12.100 1.00 86.69 89 GLN A CA 1
ATOM 700 C C . GLN A 1 89 ? -8.116 8.263 11.339 1.00 86.69 89 GLN A C 1
ATOM 702 O O . GLN A 1 89 ? -9.190 8.001 11.887 1.00 86.69 89 GLN A O 1
ATOM 707 N N . LYS A 1 90 ? -8.039 8.698 10.075 1.00 85.50 90 LYS A N 1
ATOM 708 C CA . LYS A 1 90 ? -9.209 8.845 9.194 1.00 85.50 90 LYS A CA 1
ATOM 709 C C . LYS A 1 90 ? -9.935 7.516 9.008 1.00 85.50 90 LYS A C 1
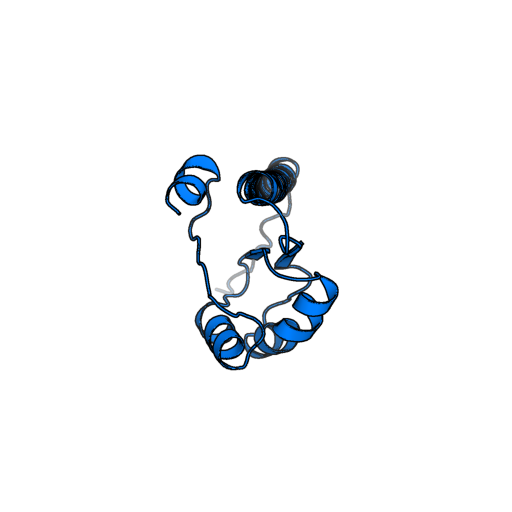ATOM 711 O O . LYS A 1 90 ? -11.130 7.453 9.281 1.00 85.50 90 LYS A O 1
ATOM 716 N N . LEU A 1 91 ? -9.204 6.441 8.712 1.00 84.12 91 LEU A N 1
ATOM 717 C CA . LEU A 1 91 ? -9.759 5.084 8.626 1.00 84.12 91 LEU A CA 1
ATOM 718 C C . LEU A 1 91 ? -10.478 4.646 9.908 1.00 84.12 91 LEU A C 1
ATOM 720 O O . LEU A 1 91 ? -11.575 4.085 9.873 1.00 84.12 91 LEU A O 1
ATOM 724 N N . LYS A 1 92 ? -9.865 4.894 11.071 1.00 79.94 92 LYS A N 1
ATOM 725 C CA . LYS A 1 92 ? -10.488 4.584 12.365 1.00 79.94 92 LYS A CA 1
ATOM 726 C C . LYS A 1 92 ? -11.748 5.413 12.592 1.00 79.94 92 LYS A C 1
ATOM 728 O O . LYS A 1 92 ? -12.712 4.886 13.141 1.00 79.94 92 LYS A O 1
ATOM 733 N N . CYS A 1 93 ? -11.743 6.683 12.196 1.00 66.94 93 CYS A N 1
ATOM 734 C CA . CYS A 1 93 ? -12.893 7.571 12.323 1.00 66.94 93 CYS A CA 1
ATOM 735 C C . CYS A 1 93 ? -14.046 7.127 11.414 1.00 66.94 93 CYS A C 1
ATOM 737 O O . CYS A 1 93 ? -15.161 6.970 11.900 1.00 66.94 93 CYS A O 1
ATOM 739 N N . GLU A 1 94 ? -13.781 6.807 10.145 1.00 66.06 94 GLU A N 1
ATOM 740 C CA . GLU A 1 94 ? -14.782 6.284 9.202 1.00 66.06 94 GLU A CA 1
ATOM 741 C C . GLU A 1 94 ? -15.411 4.979 9.702 1.00 66.06 94 GLU A C 1
ATOM 743 O O . GLU A 1 94 ? -16.632 4.811 9.660 1.00 66.06 94 GLU A O 1
ATOM 748 N N . ARG A 1 95 ? -14.598 4.079 10.271 1.00 59.84 95 ARG A N 1
ATOM 749 C CA . ARG A 1 95 ? -15.096 2.845 10.895 1.00 59.84 95 ARG A CA 1
ATOM 750 C C . ARG A 1 95 ? -15.890 3.085 12.180 1.00 59.84 95 ARG A C 1
ATOM 752 O O . ARG A 1 95 ? -16.807 2.320 12.459 1.00 59.84 95 ARG A O 1
ATOM 759 N N . LYS A 1 96 ? -15.543 4.102 12.978 1.00 51.47 96 LYS A N 1
ATOM 760 C CA . LYS A 1 96 ? -16.235 4.429 14.240 1.00 51.47 96 LYS A CA 1
ATOM 761 C C . LYS A 1 96 ? -17.516 5.238 14.030 1.00 51.47 96 LYS A C 1
ATOM 763 O O . LYS A 1 96 ? -18.449 5.087 14.810 1.00 51.47 96 LYS A O 1
ATOM 768 N N . CYS A 1 97 ? -17.572 6.073 12.995 1.00 41.09 97 CYS A N 1
ATOM 769 C CA . CYS A 1 97 ? -18.707 6.954 12.720 1.00 41.09 97 CYS A CA 1
ATOM 770 C C . CYS A 1 97 ? -19.870 6.228 12.015 1.00 41.09 97 CYS A C 1
ATOM 772 O O . CYS A 1 97 ? -20.984 6.742 11.972 1.00 41.09 97 CYS A O 1
ATOM 774 N N . CYS A 1 98 ? -19.658 5.006 11.510 1.00 35.97 98 CYS A N 1
ATOM 775 C CA . CYS A 1 98 ? -20.715 4.192 10.912 1.00 35.97 98 CYS A CA 1
ATOM 776 C C . CYS A 1 98 ? -21.011 2.939 11.761 1.00 35.97 98 CYS A C 1
ATOM 778 O O . CYS A 1 98 ? -20.481 1.865 11.474 1.00 35.97 98 CYS A O 1
ATOM 780 N N . PRO A 1 99 ? -21.892 3.012 12.780 1.00 41.41 99 PRO A N 1
ATOM 781 C CA . PRO A 1 99 ? -22.341 1.828 13.511 1.00 41.41 99 PRO A CA 1
ATOM 782 C C . PRO A 1 99 ? -23.354 0.962 12.730 1.00 41.41 99 PRO A C 1
ATOM 784 O O . PRO A 1 99 ? -24.018 0.115 13.319 1.00 41.41 99 PRO A O 1
ATOM 787 N N . SER A 1 100 ? -23.496 1.118 11.407 1.00 53.06 100 SER A N 1
ATOM 788 C CA . SER A 1 100 ? -24.377 0.258 10.605 1.00 53.06 100 SER A CA 1
ATOM 789 C C . SER A 1 100 ? -23.966 0.153 9.130 1.00 53.06 100 SER A C 1
ATOM 791 O O . SER A 1 100 ? -24.442 0.867 8.256 1.00 53.06 100 SER A O 1
ATOM 793 N N . ARG A 1 101 ? -23.173 -0.871 8.806 1.00 41.53 101 ARG A N 1
ATOM 794 C CA . ARG A 1 101 ? -23.482 -1.682 7.620 1.00 41.53 101 ARG A CA 1
ATOM 795 C C . ARG A 1 101 ? -23.807 -3.068 8.127 1.00 41.53 101 ARG A C 1
ATOM 797 O O . ARG A 1 101 ? -22.939 -3.783 8.618 1.00 41.53 101 ARG A O 1
ATOM 804 N N . GLY A 1 102 ? -25.104 -3.355 8.117 1.00 37.31 102 GLY A N 1
ATOM 805 C CA . GLY A 1 102 ? -25.688 -4.559 8.668 1.00 37.31 102 GLY A CA 1
ATOM 806 C C . GLY A 1 102 ? -24.942 -5.811 8.228 1.00 37.31 102 GLY A C 1
ATOM 807 O O . GLY A 1 102 ? -24.566 -5.973 7.068 1.00 37.31 102 GLY A O 1
ATOM 808 N N . ARG A 1 103 ? -24.779 -6.705 9.200 1.00 39.31 103 ARG A N 1
ATOM 809 C CA . ARG A 1 103 ? -24.631 -8.143 9.022 1.00 39.31 103 ARG A CA 1
ATOM 810 C C . ARG A 1 103 ? -25.624 -8.578 7.934 1.00 39.31 103 ARG A C 1
ATOM 812 O O . ARG A 1 103 ? -26.804 -8.754 8.222 1.00 39.31 103 ARG A O 1
ATOM 819 N N . ARG A 1 104 ? -25.183 -8.697 6.676 1.00 35.84 104 ARG A N 1
ATOM 820 C CA . ARG A 1 104 ? -25.961 -9.420 5.669 1.00 35.84 104 ARG A CA 1
ATOM 821 C C . ARG A 1 104 ? -25.919 -10.865 6.132 1.00 35.84 104 ARG A C 1
ATOM 823 O O . ARG A 1 104 ? -24.878 -11.511 6.077 1.00 35.84 104 ARG A O 1
ATOM 830 N N . SER A 1 105 ? -27.031 -11.309 6.699 1.00 41.19 105 SER A N 1
ATOM 831 C CA . SER A 1 105 ? -27.327 -12.704 6.968 1.00 41.19 105 SER A CA 1
ATOM 832 C C . SER A 1 105 ? -27.147 -13.485 5.668 1.00 41.19 105 SER A C 1
ATOM 834 O O . SER A 1 105 ? -28.041 -13.510 4.824 1.00 41.19 105 SER A O 1
ATOM 836 N N . LEU A 1 106 ? -25.979 -14.094 5.488 1.00 38.72 106 LEU A N 1
ATOM 837 C CA . LEU A 1 106 ? -25.858 -15.254 4.625 1.00 38.72 106 LEU A CA 1
ATOM 838 C C . LEU A 1 106 ? -26.581 -16.379 5.360 1.00 38.72 106 LEU A C 1
ATOM 840 O O . LEU A 1 106 ? -26.083 -16.927 6.342 1.00 38.72 106 LEU A O 1
ATOM 844 N N . GLY A 1 107 ? -27.823 -16.615 4.942 1.00 33.47 107 GLY A N 1
ATOM 845 C CA . GLY A 1 107 ? -28.586 -17.777 5.356 1.00 33.47 107 GLY A CA 1
ATOM 846 C C . GLY A 1 107 ? -27.832 -19.035 4.946 1.00 33.47 107 GLY A C 1
ATOM 847 O O . GLY A 1 107 ? -27.566 -19.249 3.767 1.00 33.47 107 GLY A O 1
ATOM 848 N N . PHE A 1 108 ? -27.492 -19.853 5.934 1.00 32.78 108 PHE A N 1
ATOM 849 C CA . PHE A 1 108 ? -27.229 -21.269 5.730 1.00 32.78 108 PHE A CA 1
ATOM 850 C C . PHE A 1 108 ? -28.571 -21.949 5.415 1.00 32.78 108 PHE A C 1
ATOM 852 O O . PHE A 1 108 ? -29.500 -21.810 6.221 1.00 32.78 108 PHE A O 1
ATOM 859 N N . PRO A 1 109 ? -28.729 -22.661 4.287 1.00 43.91 109 PRO A N 1
ATOM 860 C CA . PRO A 1 109 ? -29.811 -23.624 4.174 1.00 43.91 109 PRO A CA 1
ATOM 861 C C . PRO A 1 109 ? -29.538 -24.794 5.133 1.00 43.91 109 PRO A C 1
ATOM 863 O O . PRO A 1 109 ? -28.385 -25.156 5.373 1.00 43.91 109 PRO A O 1
ATOM 866 N N . LYS A 1 110 ? -30.625 -25.290 5.726 1.00 42.91 110 LYS A N 1
ATOM 867 C CA . LYS A 1 110 ? -30.669 -26.434 6.645 1.00 42.91 110 LYS A CA 1
ATOM 868 C C . LYS A 1 110 ? -30.262 -27.732 5.963 1.00 42.91 110 LYS A C 1
ATOM 870 O O . LYS A 1 110 ? -30.583 -27.865 4.762 1.00 42.91 110 LYS A O 1
#

Sequence (110 aa):
MNYVRNELGIEYAIVHPQLCVDDGGSFWRDLLKPGVTYVIGACDPRMQRKMFSKSFEEVGCDFDNQVISLDLRGMSTETAMEKVRDAIQKLKCERKCCPSRGRRSLGFPK